Protein AF-K4QUK5-F1 (afdb_monomer_lite)

Sequence (91 aa):
MFCVLAPFDVLVRAARLCWALGLPLPARYRDLEAKIGHRFKQSHSLAEVYAEAERLELEEGPLVWNRGDAVRQHLGAGAADDYLARVALAA

Foldseek 3Di:
DDDLPDDLVVLLVVLLVCVVVVHPVLVVQLVVCVVVVPAPYPVDRSVNSVVVSVVCCVVVNGDDDDQLPVVCVPVNDVSSVVVVVVVVVVD

pLDDT: mean 90.5, std 5.89, range [66.31, 97.44]

Structure (mmCIF, N/CA/C/O backbone):
data_AF-K4QUK5-F1
#
_entry.id   AF-K4QUK5-F1
#
loop_
_atom_site.group_PDB
_atom_site.id
_atom_site.type_symbol
_atom_site.label_atom_id
_atom_site.label_alt_id
_atom_site.label_comp_id
_atom_site.label_asym_id
_atom_site.label_entity_id
_atom_site.label_seq_id
_atom_site.pdbx_PDB_ins_code
_atom_site.Cartn_x
_atom_site.Cartn_y
_atom_site.Cartn_z
_atom_site.occupancy
_atom_site.B_iso_or_equiv
_atom_site.auth_seq_id
_atom_site.auth_comp_id
_atom_site.auth_asym_id
_atom_site.auth_atom_id
_atom_site.pdbx_PDB_model_num
ATOM 1 N N . MET A 1 1 ? -3.147 1.794 -5.940 1.00 66.31 1 MET A N 1
ATOM 2 C CA . MET A 1 1 ? -2.820 2.798 -6.978 1.00 66.31 1 MET A CA 1
ATOM 3 C C . MET A 1 1 ? -1.568 3.524 -6.511 1.00 66.31 1 MET A C 1
ATOM 5 O O . MET A 1 1 ? -1.561 3.956 -5.365 1.00 66.31 1 MET A O 1
ATOM 9 N N . PHE A 1 2 ? -0.512 3.604 -7.324 1.00 79.25 2 PHE A N 1
ATOM 10 C CA . PHE A 1 2 ? 0.683 4.378 -6.972 1.00 79.25 2 PHE A CA 1
ATOM 11 C C . PHE A 1 2 ? 0.449 5.861 -7.267 1.00 79.25 2 PHE A C 1
ATOM 13 O O . PHE A 1 2 ? 0.039 6.214 -8.371 1.00 79.25 2 PHE A O 1
ATOM 20 N N . CYS A 1 3 ? 0.692 6.722 -6.282 1.00 83.94 3 CYS A N 1
ATOM 21 C CA . CYS A 1 3 ? 0.588 8.170 -6.434 1.00 83.94 3 CYS A CA 1
ATOM 22 C C . CYS A 1 3 ? 1.977 8.751 -6.714 1.00 83.94 3 CYS A C 1
ATOM 24 O O . CYS A 1 3 ? 2.894 8.538 -5.928 1.00 83.94 3 CYS A O 1
ATOM 26 N N . VAL A 1 4 ? 2.141 9.511 -7.800 1.00 83.62 4 VAL A N 1
ATOM 27 C CA . VAL A 1 4 ? 3.445 10.104 -8.170 1.00 83.62 4 VAL A CA 1
ATOM 28 C C . VAL A 1 4 ? 3.970 11.096 -7.120 1.00 83.62 4 VAL A C 1
ATOM 30 O O . VAL A 1 4 ? 5.178 11.284 -6.973 1.00 83.62 4 VAL A O 1
ATOM 33 N N . LEU A 1 5 ? 3.060 11.697 -6.346 1.00 86.69 5 LEU A N 1
ATOM 34 C CA . LEU A 1 5 ? 3.388 12.611 -5.252 1.00 86.69 5 LEU A CA 1
ATOM 35 C C . LEU A 1 5 ? 3.825 11.880 -3.976 1.00 86.69 5 LEU A C 1
ATOM 37 O O . LEU A 1 5 ? 4.335 12.521 -3.061 1.00 86.69 5 LEU A O 1
ATOM 41 N N . ALA A 1 6 ? 3.642 10.558 -3.896 1.00 89.50 6 ALA A N 1
ATOM 42 C 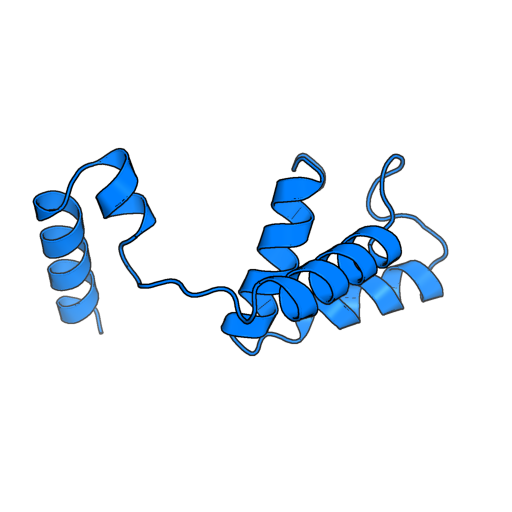CA . ALA A 1 6 ? 4.016 9.805 -2.712 1.00 89.50 6 ALA A CA 1
ATOM 43 C C . ALA A 1 6 ? 5.551 9.769 -2.532 1.00 89.50 6 ALA A C 1
ATOM 45 O O . ALA A 1 6 ? 6.303 9.661 -3.518 1.00 89.50 6 ALA A O 1
ATOM 46 N N . PRO A 1 7 ? 6.025 9.854 -1.279 1.00 92.31 7 PRO A N 1
ATOM 47 C CA . PRO A 1 7 ? 7.393 9.507 -0.912 1.00 92.31 7 PRO A CA 1
ATOM 48 C C . PRO A 1 7 ? 7.720 8.032 -1.206 1.00 92.31 7 PRO A C 1
ATOM 50 O O . PRO A 1 7 ? 6.822 7.202 -1.354 1.00 92.31 7 PRO A O 1
ATOM 53 N N . PHE A 1 8 ? 9.010 7.705 -1.315 1.00 93.06 8 PHE A N 1
ATOM 54 C CA . PHE A 1 8 ? 9.473 6.367 -1.706 1.00 93.06 8 PHE A CA 1
ATOM 55 C C . PHE A 1 8 ? 9.033 5.265 -0.729 1.00 93.06 8 PHE A C 1
ATOM 57 O O . PHE A 1 8 ? 8.504 4.246 -1.159 1.00 93.06 8 PHE A O 1
ATOM 64 N N . ASP A 1 9 ? 9.166 5.493 0.575 1.00 93.88 9 ASP A N 1
ATOM 65 C CA . ASP A 1 9 ? 8.725 4.579 1.637 1.00 93.88 9 ASP A CA 1
ATOM 66 C C . ASP A 1 9 ? 7.216 4.288 1.566 1.00 93.88 9 ASP A C 1
ATOM 68 O O . ASP A 1 9 ? 6.779 3.147 1.729 1.00 93.88 9 ASP A O 1
ATOM 72 N N . VAL A 1 10 ? 6.409 5.298 1.229 1.00 93.25 10 VAL A N 1
ATOM 73 C CA . VAL A 1 10 ? 4.966 5.133 1.013 1.00 93.25 10 VAL A CA 1
ATOM 74 C C . VAL A 1 10 ? 4.685 4.280 -0.226 1.00 93.25 10 VAL A C 1
ATOM 76 O O . VAL A 1 10 ? 3.776 3.449 -0.200 1.00 93.25 10 VAL A O 1
ATOM 79 N N . LEU A 1 11 ? 5.462 4.440 -1.303 1.00 93.31 11 LEU A N 1
ATOM 80 C CA . LEU A 1 11 ? 5.350 3.596 -2.499 1.00 93.31 11 LEU A CA 1
ATOM 81 C C . LEU A 1 11 ? 5.718 2.138 -2.189 1.00 93.31 11 LEU A C 1
ATOM 83 O O . LEU A 1 11 ? 4.982 1.232 -2.577 1.00 93.31 11 LEU A O 1
ATOM 87 N N . VAL A 1 12 ? 6.793 1.911 -1.435 1.00 94.75 12 VAL A N 1
ATOM 88 C CA . VAL A 1 12 ? 7.215 0.575 -0.985 1.00 94.75 12 VAL A CA 1
ATOM 89 C C . VAL A 1 12 ? 6.123 -0.077 -0.135 1.00 94.75 12 VAL A C 1
ATOM 91 O O . VAL A 1 12 ? 5.699 -1.203 -0.406 1.00 94.75 12 VAL A O 1
ATOM 94 N N . ARG A 1 13 ? 5.573 0.657 0.840 1.00 93.50 13 ARG A N 1
ATOM 95 C CA . ARG A 1 13 ? 4.473 0.165 1.679 1.00 93.50 13 ARG A CA 1
ATOM 96 C C . ARG A 1 13 ? 3.212 -0.128 0.867 1.00 93.50 13 ARG A C 1
ATOM 98 O O . ARG A 1 13 ? 2.532 -1.117 1.131 1.00 93.50 13 ARG A O 1
ATOM 105 N N . ALA A 1 14 ? 2.908 0.687 -0.143 1.00 92.00 14 ALA A N 1
ATOM 106 C CA . ALA A 1 14 ? 1.789 0.446 -1.049 1.00 92.00 14 ALA A CA 1
ATOM 107 C C . ALA A 1 14 ? 1.986 -0.819 -1.905 1.00 92.00 14 ALA A C 1
ATOM 109 O O . ALA A 1 14 ? 1.011 -1.533 -2.154 1.00 92.00 14 ALA A O 1
ATOM 110 N N . ALA A 1 15 ? 3.218 -1.117 -2.334 1.00 93.81 15 ALA A N 1
ATOM 111 C CA . ALA A 1 15 ? 3.536 -2.349 -3.053 1.00 93.81 15 ALA A CA 1
ATOM 112 C C . ALA A 1 15 ? 3.297 -3.584 -2.169 1.00 93.81 15 ALA A C 1
ATOM 114 O O . ALA A 1 15 ? 2.552 -4.476 -2.578 1.00 93.81 15 ALA A O 1
ATOM 115 N N . ARG A 1 16 ? 3.817 -3.580 -0.932 1.00 94.19 16 ARG A N 1
ATOM 116 C CA . ARG A 1 16 ? 3.590 -4.658 0.050 1.00 94.19 16 ARG A CA 1
ATOM 117 C C . ARG A 1 16 ? 2.113 -4.833 0.400 1.00 94.19 16 ARG A C 1
ATOM 119 O O . ARG A 1 16 ? 1.607 -5.950 0.414 1.00 94.19 16 ARG A O 1
ATOM 126 N N . LEU A 1 17 ? 1.375 -3.733 0.587 1.00 91.25 17 LEU A N 1
ATOM 127 C CA . LEU A 1 17 ? -0.071 -3.791 0.827 1.00 91.25 17 LEU A CA 1
ATOM 128 C C . LEU A 1 17 ? -0.817 -4.466 -0.329 1.00 91.25 17 LEU A C 1
ATOM 130 O O . LEU A 1 17 ? -1.743 -5.235 -0.099 1.00 91.25 17 LEU A O 1
ATOM 134 N N . CYS A 1 18 ? -0.424 -4.208 -1.576 1.00 91.31 18 CYS A N 1
ATOM 135 C CA . CYS A 1 18 ? -1.044 -4.883 -2.709 1.00 91.31 18 CYS A CA 1
ATOM 136 C C . CYS A 1 18 ? -0.811 -6.401 -2.673 1.00 91.31 18 CYS A C 1
ATOM 138 O O . CYS A 1 18 ? -1.741 -7.137 -2.988 1.00 91.31 18 CYS A O 1
ATOM 140 N N . TRP A 1 19 ? 0.365 -6.879 -2.253 1.00 91.56 19 TRP A N 1
ATOM 141 C CA . TRP A 1 19 ? 0.610 -8.315 -2.065 1.00 91.56 19 TRP A CA 1
ATOM 142 C C . TRP A 1 19 ? -0.245 -8.908 -0.951 1.00 91.56 19 TRP A C 1
ATOM 144 O O . TRP A 1 19 ? -0.912 -9.914 -1.183 1.00 91.56 19 TRP A O 1
ATOM 154 N N . ALA A 1 20 ? -0.321 -8.239 0.204 1.00 89.94 20 ALA A N 1
ATOM 155 C CA . ALA A 1 20 ? -1.191 -8.647 1.309 1.00 89.94 20 ALA A CA 1
ATOM 156 C C . ALA A 1 20 ? -2.678 -8.722 0.900 1.00 89.94 20 ALA A C 1
ATOM 158 O O . ALA A 1 20 ? -3.448 -9.496 1.462 1.00 89.94 20 ALA A O 1
ATOM 159 N N . LEU A 1 21 ? -3.086 -7.937 -0.104 1.00 87.81 21 LEU A N 1
ATOM 160 C CA . LEU A 1 21 ? -4.433 -7.935 -0.681 1.00 87.81 21 LEU A CA 1
ATOM 161 C C . LEU A 1 21 ? -4.601 -8.868 -1.897 1.00 87.81 21 LEU A C 1
ATOM 163 O O . LEU A 1 21 ? -5.672 -8.875 -2.504 1.00 87.81 21 LEU A O 1
ATOM 167 N N . GLY A 1 22 ? -3.568 -9.615 -2.303 1.00 89.25 22 GLY A N 1
ATOM 168 C CA . GLY A 1 22 ? -3.604 -10.482 -3.488 1.00 89.25 22 GLY A CA 1
ATOM 169 C C . GLY A 1 22 ? -3.745 -9.727 -4.818 1.00 89.25 22 GLY A C 1
ATOM 170 O O . GLY A 1 22 ? -4.200 -10.283 -5.818 1.00 89.25 22 GLY A O 1
ATOM 171 N N . LEU A 1 23 ? -3.389 -8.442 -4.849 1.00 89.38 23 LEU A N 1
ATOM 172 C CA . LEU A 1 23 ? -3.521 -7.587 -6.023 1.00 89.38 23 LEU A CA 1
ATOM 173 C C . LEU A 1 23 ? -2.270 -7.688 -6.914 1.00 89.38 23 LEU A C 1
ATOM 175 O O . LEU A 1 23 ? -1.169 -7.406 -6.444 1.00 89.38 23 LEU A O 1
ATOM 179 N N . PRO A 1 24 ? -2.406 -7.971 -8.226 1.00 87.50 24 PRO A N 1
ATOM 180 C CA . PRO A 1 24 ? -1.272 -8.094 -9.150 1.00 87.50 24 PRO A CA 1
ATOM 181 C C . PRO A 1 24 ? -0.799 -6.747 -9.719 1.00 87.50 24 PRO A C 1
ATOM 183 O O . PRO A 1 24 ? 0.138 -6.704 -10.517 1.00 87.50 24 PRO A O 1
ATOM 186 N N . LEU A 1 25 ? -1.466 -5.643 -9.349 1.00 83.12 25 LEU A N 1
ATOM 187 C CA . LEU A 1 25 ? -1.117 -4.277 -9.759 1.00 83.12 25 LEU A CA 1
ATOM 188 C C . LEU A 1 25 ? 0.380 -3.972 -9.650 1.00 83.12 25 LEU A C 1
ATOM 190 O O . LEU A 1 25 ? 0.898 -3.345 -10.574 1.00 83.12 25 LEU A O 1
ATOM 194 N N . PRO A 1 26 ? 1.073 -4.421 -8.590 1.00 84.31 26 PRO A N 1
ATOM 195 C CA . PRO A 1 26 ? 2.471 -4.140 -8.423 1.00 84.31 26 PRO A CA 1
ATOM 196 C C . PRO A 1 26 ? 3.344 -4.545 -9.631 1.00 84.31 26 PRO A C 1
ATOM 198 O O . PRO A 1 26 ? 3.901 -3.697 -10.333 1.00 84.31 26 PRO A O 1
ATOM 201 N N . ALA A 1 27 ? 3.385 -5.843 -9.938 1.00 86.88 27 ALA A N 1
ATOM 202 C CA . ALA A 1 27 ? 4.196 -6.380 -11.030 1.00 86.88 27 ALA A CA 1
ATOM 203 C C . ALA A 1 27 ? 3.810 -5.782 -12.393 1.00 86.88 27 ALA A C 1
ATOM 205 O O . ALA A 1 27 ? 4.677 -5.474 -13.207 1.00 86.88 27 ALA A O 1
ATOM 206 N N . ARG A 1 28 ? 2.513 -5.524 -12.617 1.00 89.44 28 ARG A N 1
ATOM 207 C CA . ARG A 1 28 ? 2.025 -4.930 -13.871 1.00 89.44 28 ARG A CA 1
ATOM 208 C C . ARG A 1 28 ? 2.650 -3.569 -14.155 1.00 89.44 28 ARG A C 1
ATOM 210 O O . ARG A 1 28 ? 2.991 -3.297 -15.302 1.00 89.44 28 ARG A O 1
ATOM 217 N N . TYR A 1 29 ? 2.787 -2.712 -13.145 1.00 87.56 29 TYR A N 1
ATOM 218 C CA . TYR A 1 29 ? 3.358 -1.386 -13.358 1.00 87.56 29 TYR A CA 1
ATOM 219 C C . TYR A 1 29 ? 4.877 -1.426 -13.553 1.00 87.56 29 TYR A C 1
ATOM 221 O O . TYR A 1 29 ? 5.384 -0.677 -14.384 1.00 87.56 29 TYR A O 1
ATOM 229 N N . ARG A 1 30 ? 5.590 -2.326 -12.862 1.00 90.06 30 ARG A N 1
ATOM 230 C CA . ARG A 1 30 ? 7.019 -2.587 -13.114 1.00 90.06 30 ARG A CA 1
ATOM 231 C C . ARG A 1 30 ? 7.262 -2.982 -14.568 1.00 90.06 30 ARG A C 1
ATOM 233 O O . ARG A 1 30 ? 8.107 -2.400 -15.242 1.00 90.06 30 ARG A O 1
ATOM 240 N N . ASP A 1 31 ? 6.498 -3.957 -15.052 1.00 91.56 31 ASP A N 1
ATOM 241 C CA . ASP A 1 31 ? 6.654 -4.487 -16.407 1.00 91.56 31 ASP A CA 1
ATOM 242 C C . ASP A 1 31 ? 6.281 -3.430 -17.457 1.00 91.56 31 ASP A C 1
ATOM 244 O O . ASP A 1 31 ? 6.913 -3.329 -18.509 1.00 91.56 31 ASP A O 1
ATOM 248 N N . LEU A 1 32 ? 5.279 -2.600 -17.154 1.00 90.00 32 LEU A N 1
ATOM 249 C CA . LEU A 1 32 ? 4.879 -1.482 -17.998 1.00 90.00 32 LEU A CA 1
ATOM 250 C C . LEU A 1 32 ? 5.977 -0.414 -18.102 1.00 90.00 32 LEU A C 1
ATOM 252 O O . LEU A 1 32 ? 6.264 0.048 -19.205 1.00 90.00 32 LEU A O 1
ATOM 256 N N . GLU A 1 33 ? 6.604 -0.048 -16.983 1.00 90.69 33 GLU A N 1
ATOM 257 C CA . GLU A 1 33 ? 7.727 0.896 -16.953 1.00 90.69 33 GLU A CA 1
ATOM 258 C C . GLU A 1 33 ? 8.898 0.390 -17.807 1.00 90.69 33 GLU A C 1
ATOM 260 O O . GLU A 1 33 ? 9.403 1.124 -18.659 1.00 90.69 33 GLU A O 1
ATOM 265 N N . ALA A 1 34 ? 9.264 -0.888 -17.657 1.00 90.12 34 ALA A N 1
ATOM 266 C CA . ALA A 1 34 ? 10.312 -1.521 -18.455 1.00 90.12 34 ALA A CA 1
ATOM 267 C C . ALA A 1 34 ? 9.972 -1.555 -19.955 1.00 90.12 34 ALA A C 1
ATOM 269 O O . ALA A 1 34 ? 10.839 -1.323 -20.795 1.00 90.12 34 ALA A O 1
ATOM 270 N N . LYS A 1 35 ? 8.704 -1.813 -20.303 1.00 92.94 35 LYS A N 1
ATOM 271 C CA . LYS A 1 35 ? 8.245 -1.880 -21.696 1.00 92.94 35 LYS A CA 1
ATOM 272 C C . LYS A 1 35 ? 8.214 -0.515 -22.383 1.00 92.94 35 LYS A C 1
ATOM 274 O O . LYS A 1 35 ? 8.546 -0.427 -23.561 1.00 92.94 35 LYS A O 1
ATOM 279 N N . ILE A 1 36 ? 7.749 0.524 -21.690 1.00 89.62 36 ILE A N 1
ATOM 280 C CA . ILE A 1 36 ? 7.588 1.863 -22.275 1.00 89.62 36 ILE A CA 1
ATOM 281 C C . ILE A 1 36 ? 8.911 2.649 -22.216 1.00 89.62 36 ILE A C 1
ATOM 283 O O . ILE A 1 36 ? 9.108 3.575 -22.995 1.00 89.62 36 ILE A O 1
ATOM 287 N N . GLY A 1 37 ? 9.832 2.292 -21.313 1.00 82.50 37 GLY A N 1
ATOM 288 C CA . GLY A 1 37 ? 11.106 2.999 -21.138 1.00 82.50 37 GLY A CA 1
ATOM 289 C C . GLY A 1 37 ? 10.962 4.368 -20.463 1.00 82.50 37 GLY A C 1
ATOM 290 O O . GLY A 1 37 ? 11.934 5.114 -20.356 1.00 82.50 37 GLY A O 1
ATOM 291 N N . HIS A 1 38 ? 9.761 4.701 -19.984 1.00 83.12 38 HIS A N 1
ATOM 292 C CA . HIS A 1 38 ? 9.473 5.922 -19.241 1.00 83.12 38 HIS A CA 1
ATOM 293 C C . HIS A 1 38 ? 9.268 5.601 -17.768 1.00 83.12 38 HIS A C 1
ATOM 295 O O . HIS A 1 38 ? 8.401 4.799 -17.427 1.00 83.12 38 HIS A O 1
ATOM 301 N N . ARG A 1 39 ? 10.033 6.276 -16.905 1.00 82.81 39 ARG A N 1
ATOM 302 C CA . ARG A 1 39 ? 9.921 6.129 -15.452 1.00 82.81 39 ARG A CA 1
ATOM 303 C C . ARG A 1 39 ? 8.576 6.637 -14.940 1.00 82.81 39 ARG A C 1
ATOM 305 O O . ARG A 1 39 ? 8.107 7.693 -15.362 1.00 82.81 39 ARG A O 1
ATOM 312 N N . PHE A 1 40 ? 8.023 5.933 -13.957 1.00 80.06 40 PHE A N 1
ATOM 313 C CA . PHE A 1 40 ? 6.843 6.342 -13.199 1.00 80.06 40 PHE A CA 1
ATOM 314 C C . PHE A 1 40 ? 7.049 7.691 -12.496 1.00 80.06 40 PHE A C 1
ATOM 316 O O . PHE A 1 40 ? 6.163 8.545 -12.497 1.00 80.06 40 PHE A O 1
ATOM 323 N N . LYS A 1 41 ? 8.238 7.905 -11.923 1.00 83.62 41 LYS A N 1
ATOM 324 C CA . LYS A 1 41 ? 8.672 9.175 -11.339 1.00 83.62 41 LYS A CA 1
ATOM 325 C C . LYS A 1 41 ? 10.130 9.408 -11.718 1.00 83.62 41 LYS A C 1
ATOM 327 O O . LYS A 1 41 ? 10.929 8.480 -11.684 1.00 83.62 41 LYS A O 1
ATOM 332 N N . GLN A 1 42 ? 10.515 10.642 -12.050 1.00 81.12 42 GLN A N 1
ATOM 333 C CA . GLN A 1 42 ? 11.909 10.912 -12.444 1.00 81.12 42 GLN A CA 1
ATOM 334 C C . GLN A 1 42 ? 12.917 10.463 -11.374 1.00 81.12 42 GLN A C 1
ATOM 336 O O . GLN A 1 42 ? 13.970 9.929 -11.712 1.00 81.12 42 GLN A O 1
ATOM 341 N N . SER A 1 43 ? 12.564 10.621 -10.094 1.00 83.56 43 SER A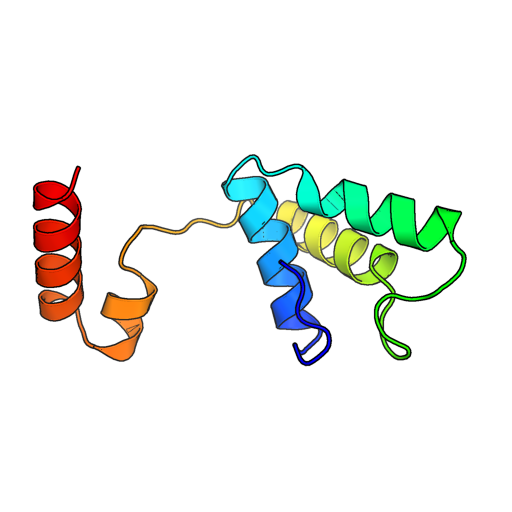 N 1
ATOM 342 C CA . SER A 1 43 ?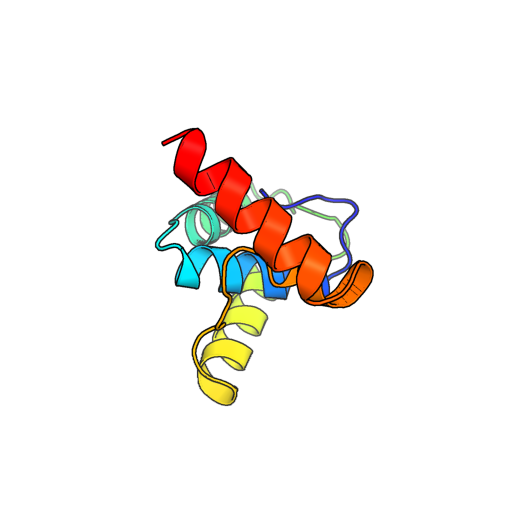 13.429 10.272 -8.966 1.00 83.56 43 SER A CA 1
ATOM 343 C C . SER A 1 43 ? 13.432 8.788 -8.594 1.00 83.56 43 SER A C 1
ATOM 345 O O . SER A 1 43 ? 14.379 8.355 -7.948 1.00 83.56 43 SER A O 1
ATOM 347 N N . HIS A 1 44 ? 12.398 8.018 -8.954 1.00 82.56 44 HIS A N 1
ATOM 348 C CA . HIS A 1 44 ? 12.241 6.622 -8.533 1.00 82.56 44 HIS A CA 1
ATOM 349 C C . HIS A 1 44 ? 11.631 5.798 -9.664 1.00 82.56 44 HIS A C 1
ATOM 351 O O . HIS A 1 44 ? 10.556 6.125 -10.172 1.00 82.56 44 HIS A O 1
ATOM 357 N N . SER A 1 45 ? 12.297 4.711 -10.023 1.00 90.38 45 SER A N 1
ATOM 358 C CA . SER A 1 45 ? 11.704 3.661 -10.841 1.00 90.38 45 SER A CA 1
ATOM 359 C C . SER A 1 45 ? 10.808 2.771 -9.986 1.00 90.38 45 SER A C 1
ATOM 361 O O . SER A 1 45 ? 11.024 2.594 -8.784 1.00 90.38 45 SER A O 1
ATOM 363 N N . LEU A 1 46 ? 9.804 2.170 -10.609 1.00 90.81 46 LEU A N 1
ATOM 364 C CA . LEU A 1 46 ? 9.025 1.133 -9.955 1.00 90.81 46 LEU A CA 1
ATOM 365 C C . LEU A 1 46 ? 9.890 -0.081 -9.658 1.00 90.81 46 LEU A C 1
ATOM 367 O O . LEU A 1 46 ? 9.730 -0.650 -8.590 1.00 90.81 46 LEU A O 1
ATOM 371 N N . ALA A 1 47 ? 10.833 -0.446 -10.530 1.00 91.94 47 ALA A N 1
ATOM 372 C CA . ALA A 1 47 ? 11.767 -1.542 -10.264 1.00 91.94 47 ALA A CA 1
ATOM 373 C C . ALA A 1 47 ? 12.507 -1.393 -8.917 1.00 91.94 47 ALA A C 1
ATOM 375 O O . ALA A 1 47 ? 12.602 -2.364 -8.169 1.00 91.94 47 ALA A O 1
ATOM 376 N N . GLU A 1 48 ? 12.954 -0.182 -8.568 1.00 93.94 48 GLU A N 1
ATOM 377 C CA . GLU A 1 48 ? 13.562 0.112 -7.259 1.00 93.94 48 GLU A CA 1
ATOM 378 C C . GLU A 1 48 ? 12.551 -0.041 -6.111 1.00 93.94 48 GLU A C 1
ATOM 380 O O . GLU A 1 48 ? 12.869 -0.641 -5.087 1.00 93.94 48 GLU A O 1
ATOM 385 N N . VAL A 1 49 ? 11.316 0.445 -6.291 1.00 93.94 49 VAL A N 1
ATOM 386 C CA . VAL A 1 49 ? 10.228 0.256 -5.312 1.00 93.94 49 VAL A CA 1
ATOM 387 C C . VAL A 1 49 ? 9.931 -1.237 -5.098 1.00 93.94 49 VAL A C 1
ATOM 389 O O . VAL A 1 49 ? 9.712 -1.651 -3.961 1.00 93.94 49 VAL A O 1
ATOM 392 N N . TYR A 1 50 ? 9.940 -2.047 -6.165 1.00 93.00 50 TYR A N 1
ATOM 393 C CA . TYR A 1 50 ? 9.750 -3.503 -6.098 1.00 93.00 50 TYR A CA 1
ATOM 394 C C . TYR A 1 50 ? 10.844 -4.180 -5.304 1.00 93.00 50 TYR A C 1
ATOM 396 O O . TYR A 1 50 ? 10.537 -4.925 -4.381 1.00 93.00 50 TYR A O 1
ATOM 404 N N . ALA A 1 51 ? 12.096 -3.917 -5.668 1.00 94.69 51 ALA A N 1
ATOM 405 C CA . ALA A 1 51 ? 13.237 -4.548 -5.028 1.00 94.69 51 ALA A CA 1
ATOM 406 C C . ALA A 1 51 ? 13.254 -4.257 -3.522 1.00 94.69 51 ALA A C 1
ATOM 408 O O . ALA A 1 51 ? 13.469 -5.162 -2.719 1.00 94.69 51 ALA A O 1
ATOM 409 N N . GLU A 1 52 ? 12.952 -3.017 -3.125 1.00 96.38 52 GLU A N 1
ATOM 410 C CA . GLU A 1 52 ? 12.889 -2.662 -1.709 1.00 96.38 52 GLU A CA 1
ATOM 411 C C . GLU A 1 52 ? 11.689 -3.297 -0.995 1.00 96.38 52 GLU A C 1
ATOM 413 O O . GLU A 1 52 ? 11.816 -3.767 0.135 1.00 96.38 52 GLU A O 1
ATOM 418 N N . ALA A 1 53 ? 10.530 -3.368 -1.652 1.00 94.88 53 ALA A N 1
ATOM 419 C CA . ALA A 1 53 ? 9.378 -4.071 -1.104 1.00 94.88 53 ALA A CA 1
ATOM 420 C C . ALA A 1 53 ? 9.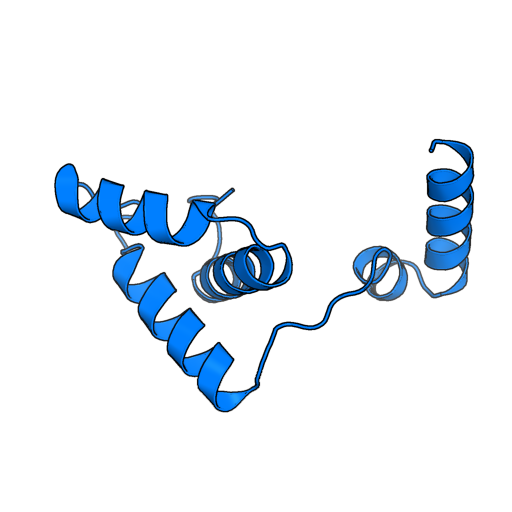672 -5.563 -0.893 1.00 94.88 53 ALA A C 1
ATOM 422 O O . ALA A 1 53 ? 9.329 -6.086 0.162 1.00 94.88 53 ALA A O 1
ATOM 423 N N . GLU A 1 54 ? 10.330 -6.233 -1.846 1.00 94.94 54 GLU A N 1
ATOM 424 C CA . GLU A 1 54 ? 10.719 -7.647 -1.739 1.00 94.94 54 GLU A CA 1
ATOM 425 C C . GLU A 1 54 ? 11.727 -7.855 -0.608 1.00 94.94 54 GLU A C 1
ATOM 427 O O . GLU A 1 54 ? 11.585 -8.786 0.184 1.00 94.94 54 GLU A O 1
ATOM 432 N N . ARG A 1 55 ? 12.713 -6.956 -0.493 1.00 97.44 55 ARG A N 1
ATOM 433 C CA . ARG A 1 55 ? 13.701 -6.977 0.588 1.00 97.44 55 ARG A CA 1
ATOM 434 C C . ARG A 1 55 ? 13.028 -6.899 1.959 1.00 97.44 55 ARG A C 1
ATOM 436 O O . ARG A 1 55 ? 13.316 -7.727 2.817 1.00 97.44 55 ARG A O 1
ATOM 443 N N . LEU A 1 56 ? 12.118 -5.941 2.150 1.00 96.69 56 LEU A N 1
ATOM 444 C CA . LEU A 1 56 ? 11.389 -5.772 3.410 1.00 96.69 56 LEU A CA 1
ATOM 445 C C . LEU A 1 56 ? 10.399 -6.906 3.678 1.00 96.69 56 LEU A C 1
ATOM 447 O O . LEU A 1 56 ? 10.224 -7.296 4.823 1.00 96.69 56 LEU A O 1
ATOM 451 N N . GLU A 1 57 ? 9.748 -7.447 2.652 1.00 94.69 57 GLU A N 1
ATOM 452 C CA . GLU A 1 57 ? 8.862 -8.604 2.807 1.00 94.69 57 GLU A CA 1
ATOM 453 C C . GLU A 1 57 ? 9.640 -9.847 3.266 1.00 94.69 57 GLU A C 1
ATOM 455 O O . GLU A 1 57 ? 9.145 -10.614 4.087 1.00 94.69 57 GLU A O 1
ATOM 460 N N . LEU A 1 58 ? 10.872 -10.029 2.777 1.00 95.81 58 LEU A N 1
ATOM 461 C CA . LEU A 1 58 ? 11.761 -11.106 3.213 1.00 95.81 58 LEU A CA 1
ATOM 462 C C . LEU A 1 58 ? 12.279 -10.890 4.644 1.00 95.81 58 LEU A C 1
ATOM 464 O O . LEU A 1 58 ? 12.400 -11.850 5.401 1.00 95.81 58 LEU A O 1
ATOM 468 N N . GLU A 1 59 ? 12.609 -9.648 4.999 1.00 97.38 59 GLU A N 1
ATOM 469 C CA . GLU A 1 59 ? 13.182 -9.288 6.301 1.00 97.38 59 GLU A CA 1
ATOM 470 C C . GLU A 1 59 ? 12.134 -9.249 7.423 1.00 97.38 59 GLU A C 1
ATOM 472 O O . GLU A 1 59 ? 12.347 -9.802 8.499 1.00 97.38 59 GLU A O 1
ATOM 477 N N . GLU A 1 60 ? 11.000 -8.598 7.176 1.00 95.38 60 GLU A N 1
ATOM 478 C CA . GLU A 1 60 ? 9.966 -8.320 8.180 1.00 95.38 60 GLU A CA 1
ATOM 479 C C . GLU A 1 60 ? 8.777 -9.286 8.093 1.00 95.38 60 GLU A C 1
ATOM 481 O O . GLU A 1 60 ? 7.944 -9.336 9.001 1.00 95.38 60 GLU A O 1
ATOM 486 N N . GLY A 1 61 ? 8.675 -10.044 7.001 1.00 93.62 61 GLY A N 1
ATOM 487 C CA . GLY A 1 61 ? 7.506 -10.852 6.680 1.00 93.62 61 GLY A CA 1
ATOM 488 C C . GLY A 1 61 ? 6.365 -10.045 6.047 1.00 93.62 61 GLY A C 1
ATOM 489 O O . GLY A 1 61 ? 6.520 -8.864 5.713 1.00 93.62 61 GLY A O 1
ATOM 490 N N . PRO A 1 62 ? 5.189 -10.675 5.871 1.00 91.12 62 PRO A N 1
ATOM 491 C CA . PRO A 1 62 ? 4.056 -10.034 5.224 1.00 91.12 62 PRO A CA 1
ATOM 492 C C . PRO A 1 62 ? 3.518 -8.825 5.972 1.00 91.12 62 PRO A C 1
ATOM 494 O O . PRO A 1 62 ? 3.386 -8.836 7.197 1.00 91.12 62 PRO A O 1
ATOM 497 N N . LEU A 1 63 ? 3.127 -7.795 5.219 1.00 90.44 63 LEU A N 1
ATOM 498 C CA . LEU A 1 63 ? 2.440 -6.644 5.797 1.00 90.44 63 LEU A CA 1
ATOM 499 C C . LEU A 1 63 ? 1.099 -7.081 6.411 1.00 90.44 63 LEU A C 1
ATOM 501 O O . LEU A 1 63 ? 0.145 -7.403 5.700 1.00 90.44 63 LEU A O 1
ATOM 505 N N . VAL A 1 64 ? 1.006 -7.028 7.739 1.00 87.75 64 VAL A N 1
ATOM 506 C CA . VAL A 1 64 ? -0.242 -7.272 8.470 1.00 87.75 64 VAL A CA 1
ATOM 507 C C . VAL A 1 64 ? -1.032 -5.971 8.578 1.00 87.75 64 VAL A C 1
ATOM 509 O O . VAL A 1 64 ? -0.494 -4.934 8.968 1.00 87.75 64 VAL A O 1
ATOM 512 N N . TRP A 1 65 ? -2.321 -6.022 8.250 1.00 86.25 65 TRP A N 1
ATOM 513 C CA . TRP A 1 65 ? -3.246 -4.915 8.467 1.00 86.25 65 TRP A CA 1
ATOM 514 C C . TRP A 1 65 ? -4.646 -5.448 8.768 1.00 86.25 65 TRP A C 1
ATOM 516 O O . TRP A 1 65 ? -5.047 -6.496 8.262 1.00 86.25 65 TRP A O 1
ATOM 526 N N . ASN A 1 66 ? -5.407 -4.698 9.557 1.00 87.38 66 ASN A N 1
ATOM 527 C CA . ASN A 1 66 ? -6.823 -4.930 9.781 1.00 87.38 66 ASN A CA 1
ATOM 528 C C . ASN A 1 66 ? -7.634 -3.724 9.319 1.00 87.38 66 ASN A C 1
ATOM 530 O O . ASN A 1 66 ? -7.234 -2.558 9.435 1.00 87.38 66 ASN A O 1
ATOM 534 N N . ARG A 1 67 ? -8.842 -3.999 8.824 1.00 88.00 67 ARG A N 1
ATOM 535 C CA . ARG A 1 67 ? -9.807 -2.936 8.555 1.00 88.00 67 ARG A CA 1
ATOM 536 C C . ARG A 1 67 ? -10.028 -2.135 9.843 1.00 88.00 67 ARG A C 1
ATOM 538 O O . ARG A 1 67 ? -10.216 -2.701 10.914 1.00 88.00 67 ARG A O 1
ATOM 545 N N . GLY A 1 68 ? -9.981 -0.810 9.729 1.00 92.19 68 GLY A N 1
ATOM 546 C CA . GLY A 1 68 ? -10.113 0.096 10.871 1.00 92.19 68 GLY A CA 1
ATOM 547 C C . GLY A 1 68 ? -8.795 0.510 11.532 1.00 92.19 68 GLY A C 1
ATOM 548 O O . GLY A 1 68 ? -8.833 1.419 12.351 1.00 92.19 68 GLY A O 1
ATOM 549 N N . ASP A 1 69 ? -7.635 -0.043 11.156 1.00 91.94 69 ASP A N 1
ATOM 550 C CA . ASP A 1 69 ? -6.344 0.332 11.768 1.00 91.94 69 ASP A CA 1
ATOM 551 C C . ASP A 1 69 ? -6.036 1.831 11.664 1.00 91.94 69 ASP A C 1
ATOM 553 O O . ASP A 1 69 ? -5.652 2.450 12.654 1.00 91.94 69 ASP A O 1
ATOM 557 N N . ALA A 1 70 ? -6.281 2.445 10.502 1.00 89.88 70 ALA A N 1
ATOM 5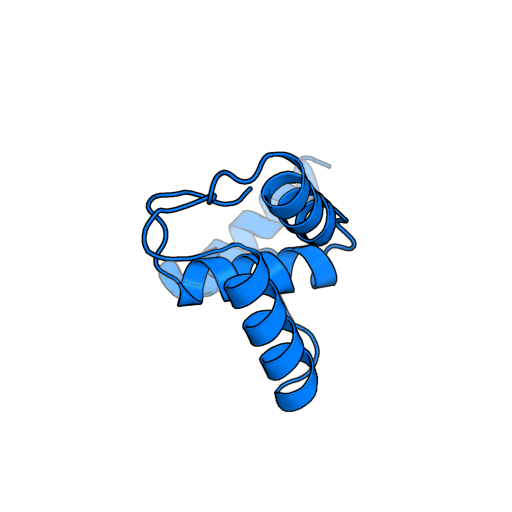58 C CA . ALA A 1 70 ? -6.083 3.885 10.322 1.00 89.88 70 ALA A CA 1
ATOM 559 C C . ALA A 1 70 ? -7.014 4.716 11.224 1.00 89.88 70 ALA A C 1
ATOM 561 O O . ALA A 1 70 ? -6.589 5.699 11.829 1.00 89.88 70 ALA A O 1
ATOM 562 N N . VAL A 1 71 ? -8.277 4.297 11.359 1.00 95.00 71 VAL A N 1
ATOM 563 C CA . VAL A 1 71 ? -9.243 4.952 12.254 1.00 95.00 71 VAL A CA 1
ATOM 564 C C . VAL A 1 71 ? -8.783 4.798 13.701 1.00 95.00 71 VAL A C 1
ATOM 566 O O . VAL A 1 71 ? -8.750 5.776 14.438 1.00 95.00 71 VAL A O 1
ATOM 569 N N . ARG A 1 72 ? -8.333 3.601 14.089 1.00 96.44 72 ARG A N 1
ATOM 570 C CA . ARG A 1 72 ? -7.836 3.318 15.437 1.00 96.44 72 ARG A CA 1
ATOM 571 C C . ARG A 1 72 ? -6.626 4.174 15.787 1.00 96.44 72 ARG A C 1
ATOM 573 O O . ARG A 1 72 ? -6.573 4.721 16.883 1.00 96.44 72 ARG A O 1
ATOM 580 N N . GLN A 1 73 ? -5.686 4.310 14.855 1.00 93.50 73 GLN A N 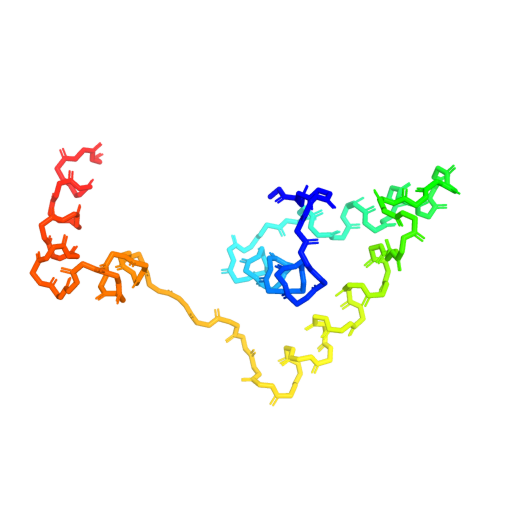1
ATOM 581 C CA . GLN A 1 73 ? -4.461 5.081 15.045 1.00 93.50 73 GLN A CA 1
ATOM 582 C C . GLN A 1 73 ? -4.724 6.587 15.187 1.00 93.50 73 GLN A C 1
ATOM 584 O O . GLN A 1 73 ? -4.072 7.237 15.999 1.00 93.50 73 GLN A O 1
ATOM 589 N N . HIS A 1 74 ? -5.648 7.148 14.403 1.00 95.38 74 HIS A N 1
ATOM 590 C CA . HIS A 1 74 ? -5.843 8.602 14.339 1.00 95.38 74 HIS A CA 1
ATOM 591 C C . HIS A 1 74 ? -7.025 9.120 15.166 1.00 95.38 74 HIS A C 1
ATOM 593 O O . HIS A 1 74 ? -7.007 10.277 15.578 1.00 95.38 74 HIS A O 1
ATOM 599 N N . LEU A 1 75 ? -8.043 8.289 15.397 1.00 96.44 75 LEU A N 1
ATOM 600 C CA . LEU A 1 75 ? -9.309 8.660 16.045 1.00 96.44 75 LEU A CA 1
ATOM 601 C C . LEU A 1 75 ? -9.635 7.793 17.276 1.00 96.44 75 LEU A C 1
ATOM 603 O O . LEU A 1 75 ? -10.599 8.074 17.983 1.00 96.44 75 LEU A O 1
ATOM 607 N N . GLY A 1 76 ? -8.825 6.769 17.562 1.00 96.75 76 GLY A N 1
ATOM 608 C CA . GLY A 1 76 ? -8.968 5.902 18.732 1.00 96.75 76 GLY A CA 1
ATOM 609 C C . GLY A 1 76 ? -9.824 4.653 18.499 1.00 96.75 76 GLY A C 1
ATOM 610 O O . GLY A 1 76 ? -10.484 4.491 17.472 1.00 96.75 76 GLY A O 1
ATOM 611 N N . ALA A 1 77 ? -9.797 3.741 19.478 1.00 96.44 77 ALA A N 1
ATOM 612 C CA . ALA A 1 77 ? -10.446 2.429 19.387 1.00 96.44 77 ALA A CA 1
ATOM 613 C C . ALA A 1 77 ? -11.965 2.517 19.181 1.00 96.44 77 ALA A C 1
ATOM 615 O O . ALA A 1 77 ? -12.473 1.895 18.256 1.00 96.44 77 ALA A O 1
ATOM 616 N N . GLY A 1 78 ? -12.664 3.362 19.948 1.00 97.44 78 GLY A N 1
ATOM 617 C CA . GLY A 1 78 ? -14.120 3.506 19.822 1.00 97.44 78 GLY A CA 1
ATOM 618 C C . GLY A 1 78 ? -14.565 3.972 18.432 1.00 97.44 78 GLY A C 1
ATOM 619 O O . GLY A 1 78 ? -15.501 3.418 17.866 1.00 97.44 78 GLY A O 1
ATOM 620 N N . ALA A 1 79 ? -13.840 4.916 17.821 1.00 96.88 79 ALA A N 1
ATOM 621 C CA . ALA A 1 79 ? -14.132 5.361 16.458 1.00 96.88 79 ALA A CA 1
ATOM 622 C C . ALA A 1 79 ? -13.915 4.244 15.421 1.00 96.88 79 ALA A C 1
ATOM 624 O O . ALA A 1 79 ? -14.643 4.161 14.430 1.00 96.88 79 ALA A O 1
ATOM 625 N N . ALA A 1 80 ? -12.913 3.384 15.635 1.00 97.25 80 ALA A N 1
ATOM 626 C CA . ALA A 1 80 ? -12.662 2.237 14.771 1.00 97.25 80 ALA A CA 1
ATOM 627 C C . ALA A 1 80 ? -13.776 1.190 14.886 1.00 97.25 80 ALA A C 1
ATOM 629 O O . ALA A 1 80 ? -14.208 0.666 13.861 1.00 97.25 80 ALA A O 1
ATOM 630 N N . ASP A 1 81 ? -14.266 0.935 16.099 1.00 97.12 81 ASP A N 1
ATOM 631 C CA . ASP A 1 81 ? -15.365 -0.001 16.350 1.00 97.12 81 ASP A CA 1
ATOM 632 C C . ASP A 1 81 ? -16.673 0.502 15.719 1.00 97.12 81 ASP A C 1
ATOM 634 O O . ASP A 1 81 ? -17.332 -0.244 14.991 1.00 97.12 81 ASP A O 1
ATOM 638 N N . ASP A 1 82 ? -16.991 1.792 15.877 1.00 96.75 82 ASP A N 1
ATOM 639 C CA . ASP A 1 82 ? -18.139 2.436 15.224 1.00 96.75 82 ASP A CA 1
ATOM 640 C C . ASP A 1 82 ? -18.050 2.351 13.694 1.00 96.75 82 ASP A C 1
ATOM 642 O O . ASP A 1 82 ? -19.037 2.063 13.008 1.00 96.75 82 ASP A O 1
ATOM 646 N N . TYR A 1 83 ? -16.862 2.598 13.135 1.00 95.06 83 TYR A N 1
ATOM 647 C CA . TYR A 1 83 ? -16.612 2.455 11.703 1.00 95.06 83 TYR A CA 1
ATOM 648 C C . TYR A 1 83 ? -16.850 1.015 11.234 1.00 95.06 83 TYR A C 1
ATOM 650 O O . TYR A 1 83 ? -17.547 0.801 10.240 1.00 95.06 83 TYR A O 1
ATOM 658 N N . LEU A 1 84 ? -16.313 0.026 11.949 1.00 95.69 84 LEU A N 1
ATOM 659 C CA . LEU A 1 84 ? -16.477 -1.385 11.606 1.00 95.69 84 LEU A CA 1
ATOM 660 C C . LEU A 1 84 ? -17.941 -1.828 11.692 1.00 95.69 84 LEU A C 1
ATOM 662 O O . LEU A 1 84 ? -18.410 -2.514 10.782 1.00 95.69 84 LEU A O 1
ATOM 666 N N . ALA A 1 85 ? -18.680 -1.379 12.709 1.00 96.00 85 ALA A N 1
ATOM 667 C CA . ALA A 1 85 ? -20.111 -1.640 12.840 1.00 96.00 85 ALA A CA 1
ATOM 668 C C . ALA A 1 85 ? -20.903 -1.076 11.649 1.00 96.00 85 ALA A C 1
ATOM 670 O O . ALA A 1 85 ? -21.724 -1.776 11.057 1.00 96.00 85 ALA A O 1
ATOM 671 N N . ARG A 1 86 ? -20.614 0.165 11.233 1.00 93.88 86 ARG A N 1
ATOM 672 C CA . ARG A 1 86 ? -21.258 0.789 10.062 1.00 93.88 86 ARG A CA 1
ATOM 673 C C . ARG A 1 86 ? -20.943 0.062 8.760 1.00 93.88 86 ARG A C 1
ATOM 675 O O . ARG A 1 86 ? -21.827 -0.087 7.925 1.00 93.88 86 ARG A O 1
ATOM 682 N N . VAL A 1 87 ? -19.701 -0.387 8.581 1.00 91.62 87 VAL A N 1
ATOM 683 C CA . VAL A 1 87 ? -19.303 -1.158 7.395 1.00 91.62 87 VAL A CA 1
ATOM 684 C C . VAL A 1 87 ? -20.012 -2.510 7.349 1.00 91.62 87 VAL A C 1
ATOM 686 O O . VAL A 1 87 ? -20.436 -2.918 6.274 1.00 91.62 87 VAL A O 1
ATOM 689 N N . ALA A 1 88 ? -20.168 -3.190 8.489 1.00 91.56 88 ALA A N 1
ATOM 690 C CA . ALA A 1 88 ? -20.875 -4.468 8.559 1.00 91.56 88 ALA A CA 1
ATOM 691 C C . ALA A 1 88 ? -22.367 -4.340 8.211 1.00 91.56 88 ALA A C 1
ATOM 693 O O . ALA A 1 88 ? -22.913 -5.222 7.564 1.00 91.56 88 ALA A O 1
ATOM 694 N N . LEU A 1 89 ? -23.012 -3.232 8.592 1.00 91.38 89 LEU A N 1
ATOM 695 C CA . LEU A 1 89 ? -24.412 -2.949 8.246 1.00 91.38 89 LEU A CA 1
ATOM 696 C C . LEU A 1 89 ? -24.632 -2.621 6.759 1.00 91.38 89 LEU A C 1
ATOM 698 O O . LEU A 1 89 ? -25.769 -2.642 6.297 1.00 91.38 89 LEU A O 1
ATOM 702 N N . ALA A 1 90 ? -23.572 -2.264 6.030 1.00 80.31 90 ALA A N 1
ATOM 703 C CA . ALA A 1 90 ? -23.624 -1.893 4.616 1.00 80.31 90 ALA A CA 1
ATOM 704 C C . ALA A 1 90 ? -23.269 -3.049 3.657 1.00 80.31 90 ALA A C 1
ATOM 706 O O . ALA A 1 90 ? -23.233 -2.827 2.445 1.00 80.31 90 ALA A O 1
ATOM 707 N N . ALA A 1 91 ? -22.956 -4.233 4.192 1.00 66.50 91 ALA A N 1
ATOM 708 C CA . ALA A 1 91 ? -22.593 -5.442 3.449 1.00 66.50 91 ALA A CA 1
ATOM 709 C C . ALA A 1 91 ? -23.794 -6.384 3.299 1.00 66.50 91 ALA A C 1
ATOM 711 O O . ALA A 1 91 ? -23.880 -7.025 2.229 1.00 66.50 91 ALA A O 1
#

Secondary structure (DSSP, 8-state):
---TTS-HHHHHHHHHHHHHTT--HHHHHHHHHHHH---SBTTB-HHHHHHHHHHHHHHH-S----TTHHHHHHH-HHHHHHHHHHHHHT-

Radius of gyration: 16.0 Å; chains: 1; bounding box: 38×24×42 Å

Organism: Streptomyces davaonensis (strain DSM 101723 / JCM 4913 / KCC S-0913 / 768) (NCBI:txid1214101)